Protein AF-A0A2N6VJ85-F1 (afdb_monomer_lite)

Radius of gyration: 22.38 Å; chains: 1; bounding box: 47×34×58 Å

Foldseek 3Di:
DAPDKDFDAALVGDGPDIDDDDDCVVVVVVVVVVSVVVCVVVVSDDDDDDPDDDDDDDDDPAAPFDDKDADPDPPRHPDIDTRRPGPD

Secondary structure (DSSP, 8-state):
-PSPEEEEE-TTS-EEEEEESS--HHHHHHHHHHHHHHHHHTT-S--SS-S--PPPP---S-SSEEEEEE--STT-TT-EEEEETT--

Sequence (88 aa):
LHPPTLALIDPEGYLVAKMSGEGHSKGITSLIEDLVEEHRAKGTLRSGNDPYVAPEPREGELFYPGKLIRLETAGHEGNILVGDSGHH

Organism: NCBI:txid170994

Structure (mmCIF, N/CA/C/O backbone):
data_AF-A0A2N6VJ85-F1
#
_entry.id   AF-A0A2N6VJ85-F1
#
loop_
_atom_site.group_PDB
_atom_site.id
_atom_site.type_symbol
_atom_site.label_atom_id
_atom_site.label_alt_id
_atom_site.label_comp_id
_atom_site.label_asym_id
_atom_site.label_entity_id
_atom_site.label_seq_id
_atom_site.pdbx_PDB_ins_code
_atom_site.Cartn_x
_atom_site.Cartn_y
_atom_site.Cartn_z
_atom_site.occupancy
_atom_site.B_iso_or_equiv
_atom_site.auth_seq_id
_atom_site.auth_comp_id
_atom_site.auth_asym_id
_atom_site.auth_atom_id
_atom_site.pdbx_PDB_model_num
ATOM 1 N N . LEU A 1 1 ? -7.894 15.515 -5.074 1.00 60.03 1 LEU A N 1
ATOM 2 C CA . LEU A 1 1 ? -7.226 14.520 -4.205 1.00 60.03 1 LEU A CA 1
ATOM 3 C C . LEU A 1 1 ? -6.036 13.996 -4.984 1.00 60.03 1 LEU A C 1
ATOM 5 O O . LEU A 1 1 ? -6.242 13.550 -6.106 1.00 60.03 1 LEU A O 1
ATOM 9 N N . HIS A 1 2 ? -4.820 14.131 -4.457 1.00 71.31 2 HIS A N 1
ATOM 10 C CA . HIS A 1 2 ? -3.651 13.525 -5.096 1.00 71.31 2 HIS A CA 1
ATOM 11 C C . HIS A 1 2 ? -3.676 12.019 -4.800 1.00 71.31 2 HIS A C 1
ATOM 13 O O . HIS A 1 2 ? -3.879 11.667 -3.633 1.00 71.31 2 HIS A O 1
ATOM 19 N N . PRO A 1 3 ? -3.546 11.139 -5.807 1.00 81.44 3 PRO A N 1
ATOM 20 C CA . PRO A 1 3 ? -3.356 9.718 -5.555 1.00 81.44 3 PRO A CA 1
ATOM 21 C C . PRO A 1 3 ? -1.996 9.489 -4.866 1.00 81.44 3 PRO A C 1
ATOM 23 O O . PRO A 1 3 ? -1.055 10.229 -5.156 1.00 81.44 3 PRO A O 1
ATOM 26 N N . PRO A 1 4 ? -1.874 8.488 -3.977 1.00 91.75 4 PRO A N 1
ATOM 27 C CA . PRO A 1 4 ? -2.945 7.662 -3.416 1.00 91.75 4 PRO A CA 1
ATOM 28 C C . PRO A 1 4 ? -3.745 8.382 -2.308 1.00 91.75 4 PRO A C 1
ATOM 30 O O . PRO A 1 4 ? -3.344 9.414 -1.775 1.00 91.75 4 PRO A O 1
ATOM 33 N N . THR A 1 5 ? -4.911 7.837 -1.950 1.00 93.06 5 THR A N 1
ATOM 34 C CA . THR A 1 5 ? -5.656 8.218 -0.737 1.00 93.06 5 THR A CA 1
ATOM 35 C C . THR A 1 5 ? -5.849 6.976 0.119 1.00 93.06 5 THR A C 1
ATOM 37 O O . THR A 1 5 ? -6.395 5.985 -0.358 1.00 93.06 5 THR A O 1
ATOM 40 N N . LEU A 1 6 ? -5.416 7.043 1.374 1.00 93.69 6 LEU A N 1
ATOM 41 C CA . LEU A 1 6 ? -5.617 5.996 2.369 1.00 93.69 6 LEU A CA 1
ATOM 42 C C . LEU A 1 6 ? -6.908 6.287 3.138 1.00 93.69 6 LEU A C 1
ATOM 44 O O . LEU A 1 6 ? -7.133 7.422 3.567 1.00 93.69 6 LEU A O 1
ATOM 48 N N . ALA A 1 7 ? -7.745 5.266 3.300 1.00 95.31 7 ALA A N 1
ATOM 49 C CA . ALA A 1 7 ? -8.955 5.287 4.110 1.00 95.31 7 ALA A CA 1
ATOM 50 C C . ALA A 1 7 ? -8.884 4.107 5.082 1.00 95.31 7 ALA A C 1
ATOM 52 O O . ALA A 1 7 ? -8.805 2.962 4.641 1.00 95.31 7 ALA A O 1
ATOM 53 N N . LEU A 1 8 ? -8.864 4.393 6.382 1.00 96.12 8 LEU A N 1
ATOM 54 C CA . LEU A 1 8 ? -8.774 3.371 7.420 1.00 96.12 8 LEU A CA 1
ATOM 55 C C . LEU A 1 8 ? -10.163 3.104 7.993 1.00 96.12 8 LEU A C 1
ATOM 57 O O . LEU A 1 8 ? -10.820 4.036 8.457 1.00 96.12 8 LEU A O 1
ATOM 61 N N . ILE A 1 9 ? -10.592 1.845 7.934 1.00 96.81 9 ILE A N 1
ATOM 62 C CA . ILE A 1 9 ? -11.886 1.377 8.431 1.00 96.81 9 ILE A CA 1
ATOM 63 C C . ILE A 1 9 ? -11.627 0.427 9.601 1.00 96.81 9 ILE A C 1
ATOM 65 O O . ILE A 1 9 ? -10.774 -0.454 9.486 1.00 96.81 9 ILE A O 1
ATOM 69 N N . ASP A 1 10 ? -12.330 0.618 10.712 1.00 96.81 10 ASP A N 1
ATOM 70 C CA . ASP A 1 10 ? -12.208 -0.242 11.890 1.00 96.81 10 ASP A CA 1
ATOM 71 C C . ASP A 1 10 ? -13.001 -1.570 11.743 1.00 96.81 10 ASP A C 1
ATOM 73 O O . ASP A 1 10 ? -13.795 -1.726 10.808 1.00 96.81 10 ASP A O 1
ATOM 77 N N . PRO A 1 11 ? -12.819 -2.557 12.645 1.00 95.81 11 PRO A N 1
ATOM 78 C CA . PRO A 1 11 ? -13.574 -3.818 12.621 1.00 95.81 11 PRO A CA 1
ATOM 79 C C . PRO A 1 11 ? -15.097 -3.679 12.753 1.00 95.81 11 PRO A C 1
ATOM 81 O O . PRO A 1 11 ? -15.827 -4.625 12.456 1.00 95.81 11 PRO A O 1
ATOM 84 N N . GLU A 1 12 ? -15.579 -2.528 13.214 1.00 95.88 12 GLU A N 1
ATOM 85 C CA . GLU A 1 12 ? -16.999 -2.227 13.395 1.00 95.88 12 GLU A CA 1
ATOM 86 C C . GLU A 1 12 ? -17.594 -1.526 12.154 1.00 95.88 12 GLU A C 1
ATOM 88 O O . GLU A 1 12 ? -18.810 -1.355 12.058 1.00 95.88 12 GLU A O 1
ATOM 93 N N . GLY A 1 13 ? -16.760 -1.212 11.154 1.00 96.12 13 GLY A N 1
ATOM 94 C CA . GLY A 1 13 ? -17.149 -0.672 9.854 1.00 96.12 13 GLY A CA 1
ATOM 95 C C . GLY A 1 13 ? -17.068 0.853 9.742 1.00 96.12 13 GLY A C 1
ATOM 96 O O . GLY A 1 13 ? -17.561 1.410 8.757 1.00 96.12 13 GLY A O 1
ATOM 97 N N . TYR A 1 14 ? -16.457 1.548 10.704 1.00 97.19 14 TYR A N 1
ATOM 98 C CA . TYR A 1 14 ? -16.360 3.008 10.704 1.00 97.19 14 TYR A CA 1
ATOM 99 C C . TYR A 1 14 ? -15.088 3.509 10.019 1.00 97.19 14 TYR A C 1
ATOM 101 O O . TYR A 1 14 ? -13.997 3.001 10.255 1.00 97.19 14 TYR A O 1
ATOM 109 N N . LEU A 1 15 ? -15.214 4.561 9.199 1.00 96.88 15 LEU A N 1
ATOM 110 C CA . LEU A 1 15 ? -14.067 5.296 8.657 1.00 96.88 15 LEU A CA 1
ATOM 111 C C . LEU A 1 15 ? -13.443 6.153 9.766 1.00 96.88 15 LEU A C 1
ATOM 113 O O . LEU A 1 15 ? -13.984 7.199 10.120 1.00 96.88 15 LEU A O 1
ATOM 117 N N . VAL A 1 16 ? -12.291 5.731 10.274 1.00 97.06 16 VAL A N 1
ATOM 118 C CA . VAL A 1 16 ? -11.625 6.358 11.427 1.00 97.06 16 VAL A CA 1
ATOM 119 C C . VAL A 1 16 ? -10.505 7.316 11.029 1.00 97.06 16 VAL A C 1
ATOM 121 O O . VAL A 1 16 ? -10.176 8.230 11.781 1.00 97.06 16 VAL A O 1
ATOM 124 N N . ALA A 1 17 ? -9.949 7.176 9.823 1.00 95.06 17 ALA A N 1
ATOM 125 C CA . ALA A 1 17 ? -8.982 8.131 9.291 1.00 95.06 17 ALA A CA 1
ATOM 126 C C . ALA A 1 17 ? -8.969 8.187 7.763 1.00 95.06 17 ALA A C 1
ATOM 128 O O . ALA A 1 17 ? -9.297 7.225 7.066 1.00 95.06 17 ALA A O 1
ATOM 129 N N . LYS A 1 18 ? -8.527 9.337 7.242 1.00 94.69 18 LYS A N 1
ATOM 130 C CA . LYS A 1 18 ? -8.290 9.573 5.817 1.00 94.69 18 LYS A CA 1
ATOM 131 C C . LYS A 1 18 ? -7.013 10.383 5.624 1.00 94.69 18 LYS A C 1
ATOM 133 O O . LYS A 1 18 ? -6.851 11.429 6.244 1.00 94.69 18 LYS A O 1
ATOM 138 N N . MET A 1 19 ? -6.143 9.940 4.721 1.00 92.94 19 MET A N 1
ATOM 139 C CA . MET A 1 19 ? -4.868 10.601 4.418 1.00 92.94 19 MET A CA 1
ATOM 140 C C . MET A 1 19 ? -4.706 10.707 2.897 1.00 92.94 19 MET A C 1
ATOM 142 O O . MET A 1 19 ? -4.964 9.741 2.182 1.00 92.94 19 MET A O 1
ATOM 146 N N . SER A 1 20 ? -4.322 11.878 2.381 1.00 92.50 20 SER A N 1
ATOM 147 C CA . SER A 1 20 ? -4.093 12.091 0.941 1.00 92.50 20 SER A CA 1
ATOM 148 C C . SER A 1 20 ? -2.601 12.213 0.651 1.00 92.50 20 SER A C 1
ATOM 150 O O . SER A 1 20 ? -1.881 12.869 1.405 1.00 92.50 20 SER A O 1
A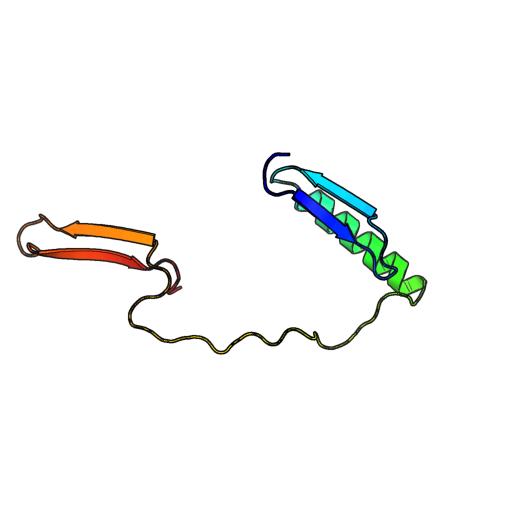TOM 152 N N . GLY A 1 21 ? -2.170 11.644 -0.473 1.00 90.88 21 GLY A N 1
ATOM 153 C CA . GLY A 1 21 ? -0.777 11.641 -0.904 1.00 90.88 21 GLY A CA 1
ATOM 154 C C . GLY A 1 21 ? 0.039 10.505 -0.287 1.00 90.88 21 GLY A C 1
ATOM 155 O O . GLY A 1 21 ? -0.472 9.662 0.450 1.00 90.88 21 GLY A O 1
ATOM 156 N N . GLU A 1 22 ? 1.323 10.485 -0.624 1.00 91.12 22 GLU A N 1
ATOM 157 C CA . GLU A 1 22 ? 2.298 9.512 -0.126 1.00 91.12 22 GLU A CA 1
ATOM 158 C C . GLU A 1 22 ? 2.936 9.964 1.203 1.00 91.12 22 GLU A C 1
ATOM 160 O O . GLU A 1 22 ? 2.737 11.092 1.652 1.00 91.12 22 GLU A O 1
ATOM 165 N N . GLY A 1 23 ? 3.733 9.089 1.831 1.00 90.50 23 GLY A N 1
ATOM 166 C CA . GLY A 1 23 ? 4.591 9.455 2.972 1.00 90.50 23 GLY A CA 1
ATOM 167 C C . GLY A 1 23 ? 3.976 9.298 4.368 1.00 90.50 23 GLY A C 1
ATOM 168 O O . GLY A 1 23 ? 4.580 9.708 5.355 1.00 90.50 23 GLY A O 1
ATOM 169 N N . HIS A 1 24 ? 2.810 8.665 4.482 1.00 90.75 24 HIS A N 1
ATOM 170 C CA . HIS A 1 24 ? 2.067 8.540 5.745 1.00 90.75 24 HIS A CA 1
ATOM 171 C C . HIS A 1 24 ? 2.421 7.310 6.594 1.00 90.75 24 HIS A C 1
ATOM 173 O O . HIS A 1 24 ? 1.733 7.040 7.575 1.00 90.75 24 HIS A O 1
ATOM 179 N N . SER A 1 25 ? 3.478 6.566 6.246 1.00 90.12 25 SER A N 1
ATOM 180 C CA . SER A 1 25 ? 3.796 5.251 6.834 1.00 90.12 25 SER A CA 1
ATOM 181 C C . SER A 1 25 ? 3.841 5.260 8.362 1.00 90.12 25 SER A C 1
ATOM 183 O O . SER A 1 25 ? 3.134 4.492 8.998 1.00 90.12 25 SER A O 1
ATOM 185 N N . LYS A 1 26 ? 4.601 6.175 8.971 1.00 90.25 26 LYS A N 1
ATOM 186 C CA . LYS A 1 26 ? 4.704 6.250 10.437 1.00 90.25 26 LYS A CA 1
ATOM 187 C C . LYS A 1 26 ? 3.362 6.555 11.103 1.00 90.25 26 LYS A C 1
ATOM 189 O O . LYS A 1 26 ? 3.026 5.933 12.100 1.00 90.25 26 LYS A O 1
ATOM 194 N N . GLY A 1 27 ? 2.603 7.499 10.541 1.00 89.50 27 GLY A N 1
ATOM 195 C CA . GLY A 1 27 ? 1.313 7.908 11.098 1.00 89.50 27 GLY A CA 1
ATOM 196 C C . GLY A 1 27 ? 0.264 6.802 11.008 1.00 89.50 27 GLY A C 1
ATOM 197 O O . GLY A 1 27 ? -0.468 6.581 11.967 1.00 89.50 27 GLY A O 1
ATOM 198 N N . ILE A 1 28 ? 0.216 6.079 9.884 1.00 93.94 28 ILE A N 1
ATOM 199 C CA . ILE A 1 28 ? -0.730 4.973 9.723 1.00 93.94 28 ILE A CA 1
ATOM 200 C C . ILE A 1 28 ? -0.339 3.752 10.561 1.00 93.94 28 ILE A C 1
ATOM 202 O O . ILE A 1 28 ? -1.228 3.097 11.090 1.00 93.94 28 ILE A O 1
ATOM 206 N N . THR A 1 29 ? 0.958 3.468 10.739 1.00 95.50 29 THR A N 1
ATOM 207 C CA . THR A 1 29 ? 1.417 2.368 11.602 1.00 95.50 29 THR A CA 1
ATOM 208 C C . THR A 1 29 ? 0.959 2.565 13.042 1.00 95.50 29 THR A C 1
ATOM 210 O O . THR A 1 29 ? 0.279 1.688 13.562 1.00 95.50 29 THR A O 1
ATOM 213 N N . SER A 1 30 ? 1.244 3.720 13.651 1.00 95.81 30 SER A N 1
ATOM 214 C CA . SER A 1 30 ? 0.830 3.976 15.038 1.00 95.81 30 SER A CA 1
ATOM 215 C C . SER A 1 30 ? -0.690 3.934 15.203 1.00 95.81 30 SER A C 1
ATOM 217 O O . SER A 1 30 ? -1.190 3.326 16.139 1.00 95.81 30 SER A O 1
ATOM 219 N N . LEU A 1 31 ? -1.441 4.492 14.247 1.00 95.69 31 LEU A N 1
ATOM 220 C CA . LEU A 1 31 ? -2.903 4.444 14.285 1.00 95.69 31 LEU A CA 1
ATOM 221 C C . LEU A 1 31 ? -3.454 3.009 14.206 1.00 95.69 31 LEU A C 1
ATOM 223 O O . LEU A 1 31 ? -4.433 2.686 14.873 1.00 95.69 31 LEU A O 1
ATOM 227 N N . ILE A 1 32 ? -2.847 2.147 13.383 1.00 96.56 32 ILE A N 1
ATOM 228 C CA . ILE A 1 32 ? -3.230 0.733 13.295 1.00 96.56 32 ILE A CA 1
ATOM 229 C C . ILE A 1 32 ? -2.921 0.009 14.608 1.00 96.56 32 ILE A C 1
ATOM 231 O O . ILE A 1 32 ? -3.746 -0.783 15.055 1.00 96.56 32 ILE A O 1
ATOM 235 N N . GLU A 1 33 ? -1.760 0.260 15.217 1.00 96.94 33 GLU A N 1
ATOM 236 C CA . GLU A 1 33 ? -1.369 -0.347 16.496 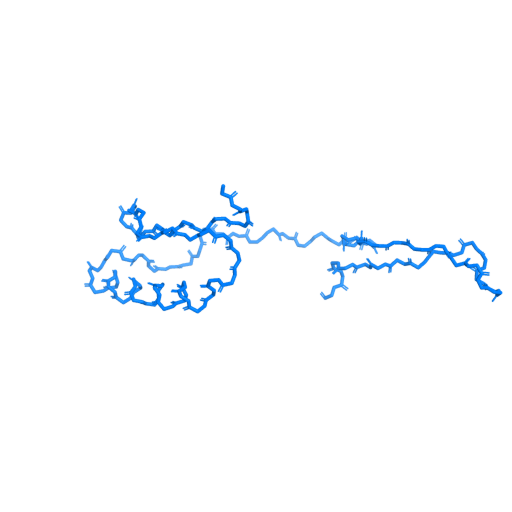1.00 96.94 33 GLU A CA 1
ATOM 237 C C . GLU A 1 33 ? -2.382 -0.007 17.599 1.00 96.94 33 GLU A C 1
ATOM 239 O O . GLU A 1 33 ? -2.924 -0.923 18.223 1.00 96.94 33 GLU A O 1
ATOM 244 N N . ASP A 1 34 ? -2.732 1.274 17.741 1.00 96.88 34 ASP A N 1
ATOM 245 C CA . ASP A 1 34 ? -3.717 1.750 18.719 1.00 96.88 34 ASP A CA 1
ATOM 246 C C . ASP A 1 34 ? -5.101 1.106 18.500 1.00 96.88 34 ASP A C 1
ATOM 248 O O . ASP A 1 34 ? -5.719 0.591 19.435 1.00 96.88 34 ASP A O 1
ATOM 252 N N . LEU A 1 35 ? -5.580 1.064 17.249 1.00 97.12 35 LEU A N 1
ATOM 253 C CA . LEU A 1 35 ? -6.865 0.438 16.911 1.00 97.12 35 LEU A CA 1
ATOM 254 C C . LEU A 1 35 ? -6.854 -1.070 17.179 1.00 97.12 35 LEU A C 1
ATOM 256 O O . LEU A 1 35 ? -7.848 -1.636 17.633 1.00 97.12 35 LEU A O 1
ATOM 260 N N . VAL A 1 36 ? -5.739 -1.751 16.912 1.00 96.31 36 VAL A N 1
ATOM 261 C CA . VAL A 1 36 ? -5.613 -3.178 17.217 1.00 96.31 36 VAL A CA 1
ATOM 262 C C . VAL A 1 36 ? -5.720 -3.415 18.722 1.00 96.31 36 VAL A C 1
ATOM 264 O O . VAL A 1 36 ? -6.426 -4.340 19.127 1.00 96.31 36 VAL A O 1
ATOM 267 N N . GLU A 1 37 ? -5.067 -2.605 19.556 1.00 97.50 37 GLU A N 1
ATOM 268 C CA . GLU A 1 37 ? -5.187 -2.711 21.013 1.00 97.50 37 GLU A CA 1
ATOM 269 C C . GLU A 1 37 ? -6.621 -2.437 21.490 1.00 97.50 37 GLU A C 1
ATOM 271 O O . GLU A 1 37 ? -7.194 -3.249 22.226 1.00 97.50 37 GLU A O 1
ATOM 276 N N . GLU A 1 38 ? -7.236 -1.354 21.010 1.00 97.44 38 GLU A N 1
ATOM 277 C CA . GLU A 1 38 ? -8.607 -0.967 21.346 1.00 97.44 38 GLU A CA 1
ATOM 278 C C . GLU A 1 38 ? -9.618 -2.068 20.991 1.00 97.44 38 GLU A C 1
ATOM 280 O O . GLU A 1 38 ? -10.403 -2.509 21.836 1.00 97.44 38 GLU A O 1
ATOM 285 N N . HIS A 1 39 ? -9.592 -2.561 19.752 1.00 97.56 39 HIS A N 1
ATOM 286 C CA . HIS A 1 39 ? -10.566 -3.543 19.278 1.00 97.56 39 HIS A CA 1
ATOM 287 C C . HIS A 1 39 ? -10.303 -4.958 19.814 1.00 97.56 39 HIS A C 1
ATOM 289 O O . HIS A 1 39 ? -11.237 -5.763 19.899 1.00 97.56 39 HIS A O 1
ATOM 295 N N . ARG A 1 40 ? -9.074 -5.272 20.255 1.00 95.81 40 ARG A N 1
ATOM 296 C CA . ARG A 1 40 ? -8.810 -6.471 21.071 1.00 95.81 40 ARG A CA 1
ATOM 297 C C . ARG A 1 40 ? -9.476 -6.361 22.434 1.00 95.81 40 ARG A C 1
ATOM 299 O O . ARG A 1 40 ? -10.160 -7.298 22.835 1.00 95.81 40 ARG A O 1
ATOM 306 N N . ALA A 1 41 ? -9.312 -5.230 23.120 1.00 97.00 41 ALA A N 1
ATOM 307 C CA . ALA A 1 41 ? -9.911 -5.009 24.435 1.00 97.00 41 ALA A CA 1
ATOM 308 C C . ALA A 1 41 ? -11.448 -5.023 24.382 1.00 97.00 41 ALA A C 1
ATOM 310 O O . ALA A 1 41 ? -12.092 -5.591 25.263 1.00 97.00 41 ALA A O 1
ATOM 311 N N . LYS A 1 42 ? -12.041 -4.465 23.319 1.00 96.62 42 LYS A N 1
ATOM 312 C CA . LYS A 1 42 ? -13.492 -4.513 23.067 1.00 96.62 42 LYS A CA 1
ATOM 313 C C . LYS A 1 42 ? -14.008 -5.892 22.641 1.00 96.62 42 LYS A C 1
ATOM 315 O O . LYS A 1 42 ? -15.215 -6.119 22.667 1.00 96.62 42 LYS A O 1
ATOM 320 N N . GLY A 1 43 ? -13.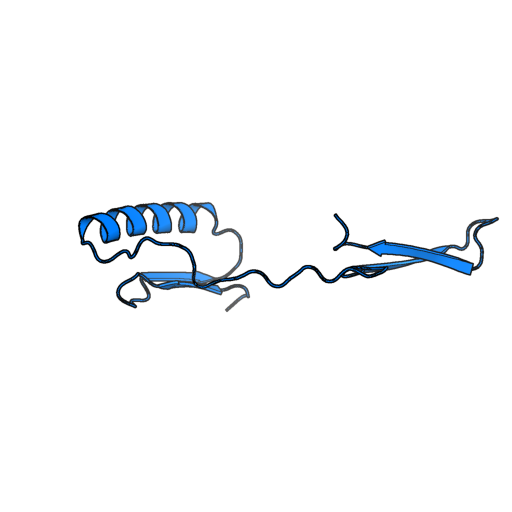130 -6.797 22.204 1.00 96.12 43 GLY A N 1
ATOM 321 C CA . GLY A 1 43 ? -13.517 -8.082 21.615 1.00 96.12 43 GLY A CA 1
ATO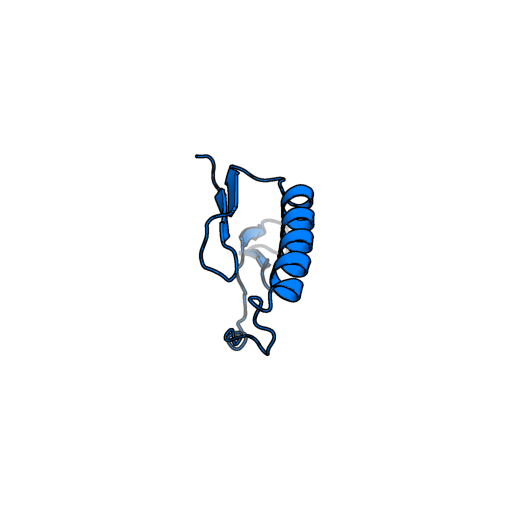M 322 C C . GLY A 1 43 ? -14.153 -7.968 20.222 1.00 96.12 43 GLY A C 1
ATOM 323 O O . GLY A 1 43 ? -14.781 -8.920 19.762 1.00 96.12 43 GLY A O 1
ATOM 324 N N . THR A 1 44 ? -14.007 -6.824 19.547 1.00 96.06 44 THR A N 1
ATOM 325 C CA . THR A 1 44 ? -14.544 -6.583 18.196 1.00 96.06 44 THR A CA 1
ATOM 326 C C . THR A 1 44 ? -13.548 -6.941 17.092 1.00 96.06 44 THR A C 1
ATOM 328 O O . THR A 1 44 ? -13.944 -7.137 15.943 1.00 96.06 44 THR A O 1
ATOM 331 N N . LEU A 1 45 ? -12.264 -7.120 17.424 1.00 93.56 45 LEU A N 1
ATOM 332 C CA . LEU A 1 45 ? -11.259 -7.610 16.484 1.00 93.56 45 LEU A CA 1
ATOM 333 C C . LEU A 1 45 ? -11.356 -9.134 16.310 1.00 93.56 45 LEU A C 1
ATOM 335 O O . LEU A 1 45 ? -11.078 -9.896 17.237 1.00 93.56 45 LEU A O 1
ATOM 339 N N . ARG A 1 46 ? -11.682 -9.594 15.096 1.00 88.19 46 ARG A N 1
ATOM 340 C CA . ARG A 1 46 ? -11.587 -11.018 14.741 1.00 88.19 46 ARG A CA 1
ATOM 341 C C . ARG A 1 46 ? -10.134 -11.412 14.472 1.00 88.19 46 ARG A C 1
ATOM 343 O O . ARG A 1 46 ? -9.467 -10.784 13.657 1.00 88.19 46 ARG A O 1
ATOM 350 N N . SER A 1 47 ? -9.674 -12.486 15.107 1.00 79.81 47 SER A N 1
ATOM 351 C CA . SER A 1 47 ? -8.389 -13.139 14.834 1.00 79.81 47 SER A CA 1
ATOM 352 C C . SER A 1 47 ? -8.613 -14.507 14.176 1.00 79.81 47 SER A C 1
ATOM 354 O O . SER A 1 47 ? -9.538 -15.235 14.534 1.00 79.81 47 SER A O 1
ATOM 356 N N . GLY A 1 48 ? -7.796 -14.856 13.181 1.00 78.69 48 GLY A N 1
ATOM 357 C CA . GLY A 1 48 ? -7.903 -16.109 12.426 1.00 78.69 48 GLY A CA 1
ATOM 358 C C . GLY A 1 48 ? -7.066 -16.083 11.145 1.00 78.69 48 GLY A C 1
ATOM 359 O O . GLY A 1 48 ? -6.488 -15.048 10.819 1.00 78.69 48 GLY A O 1
ATOM 360 N N . ASN A 1 49 ? -6.998 -17.213 10.432 1.00 70.12 49 ASN A N 1
ATOM 361 C CA . ASN A 1 49 ? -6.361 -17.259 9.113 1.00 70.12 49 ASN A CA 1
ATOM 362 C C . ASN A 1 49 ? -7.210 -16.511 8.076 1.00 70.12 49 ASN A C 1
ATOM 364 O O . ASN A 1 49 ? -8.440 -16.586 8.082 1.00 70.12 49 ASN A O 1
ATOM 368 N N . ASP A 1 50 ? -6.503 -15.780 7.225 1.00 66.44 50 ASP A N 1
ATOM 369 C CA . ASP A 1 50 ? -7.004 -14.825 6.241 1.00 66.44 50 ASP A CA 1
ATOM 370 C C . ASP A 1 50 ? -7.952 -15.482 5.208 1.00 66.44 50 ASP A C 1
ATOM 372 O O . ASP A 1 50 ? -7.690 -16.611 4.782 1.00 66.44 50 ASP A O 1
ATOM 376 N N . PRO A 1 51 ? -9.037 -14.815 4.757 1.00 75.56 51 PRO A N 1
ATOM 377 C CA . PRO A 1 51 ? -9.745 -15.210 3.536 1.00 75.56 51 PRO A CA 1
ATOM 378 C C . PRO A 1 51 ? -8.873 -15.134 2.273 1.00 75.56 51 PRO A C 1
ATOM 380 O O . PRO A 1 51 ? -9.226 -15.749 1.264 1.00 75.56 51 PRO A O 1
ATOM 383 N N . TYR A 1 52 ? -7.776 -14.369 2.284 1.00 81.88 52 TYR A N 1
ATOM 384 C CA . TYR A 1 52 ? -6.899 -14.265 1.125 1.00 81.88 52 TYR A CA 1
ATOM 385 C C . TYR A 1 52 ? -6.079 -15.542 0.906 1.00 81.88 52 TYR A C 1
ATOM 387 O O . TYR A 1 52 ? -5.267 -15.948 1.736 1.00 81.88 52 TYR A O 1
ATOM 395 N N . VAL A 1 53 ? -6.246 -16.131 -0.277 1.00 85.19 53 VAL A N 1
ATOM 396 C CA . VAL A 1 53 ? -5.376 -17.180 -0.812 1.00 85.19 53 VAL A CA 1
ATOM 397 C C . VAL A 1 53 ? -4.612 -16.566 -1.974 1.00 85.19 53 VAL A C 1
ATOM 399 O O . VAL A 1 53 ? -5.220 -16.143 -2.960 1.00 85.19 53 VAL A O 1
ATOM 402 N N . ALA A 1 54 ? -3.286 -16.488 -1.851 1.00 82.94 54 ALA A N 1
ATOM 403 C CA . ALA A 1 54 ? -2.455 -16.009 -2.945 1.00 82.94 54 ALA A CA 1
ATOM 404 C C . ALA A 1 54 ? -2.647 -16.914 -4.177 1.00 82.94 54 ALA A C 1
ATOM 406 O O . ALA A 1 54 ? -2.661 -18.137 -4.026 1.00 82.94 54 ALA A O 1
ATOM 407 N N . PRO A 1 55 ? -2.813 -16.350 -5.386 1.00 83.94 55 PRO A N 1
ATOM 408 C CA . PRO A 1 55 ? -2.842 -17.158 -6.595 1.00 83.94 55 PRO A CA 1
ATOM 409 C C . PRO A 1 55 ? -1.480 -17.820 -6.822 1.00 83.94 55 PRO A C 1
ATOM 411 O O . PRO A 1 55 ? -0.444 -17.237 -6.497 1.00 83.94 55 PRO A O 1
ATOM 414 N N . GLU A 1 56 ? -1.492 -19.013 -7.422 1.00 87.56 56 GLU A N 1
ATOM 415 C CA . GLU A 1 56 ? -0.265 -19.700 -7.835 1.00 87.56 56 GLU A CA 1
ATOM 416 C C . GLU A 1 56 ? 0.587 -18.786 -8.735 1.00 87.56 56 GLU A C 1
ATOM 418 O O . GLU A 1 56 ? 0.039 -18.138 -9.644 1.00 87.56 56 GLU A O 1
ATOM 423 N N . PRO A 1 57 ? 1.914 -18.720 -8.516 1.00 80.50 57 PRO A N 1
ATOM 424 C CA . PRO A 1 57 ? 2.813 -17.993 -9.398 1.00 80.50 57 PRO A CA 1
ATOM 425 C C . PRO A 1 57 ? 2.657 -18.472 -10.845 1.00 80.50 57 PRO A C 1
ATOM 427 O O . PRO A 1 57 ? 2.609 -19.670 -11.122 1.00 80.50 57 PRO A O 1
ATOM 430 N N . ARG A 1 58 ? 2.586 -17.534 -11.794 1.00 78.25 58 ARG A N 1
ATOM 431 C CA . ARG A 1 58 ? 2.698 -17.873 -13.217 1.00 78.25 58 ARG A CA 1
ATOM 432 C C . ARG A 1 58 ? 4.164 -17.843 -13.608 1.00 78.25 58 ARG A C 1
ATOM 434 O O . ARG A 1 58 ? 4.738 -16.762 -13.686 1.00 78.25 58 ARG A O 1
ATOM 441 N N . GLU A 1 59 ? 4.728 -19.009 -13.892 1.00 79.44 59 GLU A N 1
ATOM 442 C CA . GLU A 1 59 ? 6.034 -19.096 -14.540 1.00 79.44 59 GLU A CA 1
ATOM 443 C C . GLU A 1 59 ? 5.920 -18.712 -16.022 1.00 79.44 59 GLU A C 1
ATOM 445 O O . GLU A 1 59 ? 4.974 -19.088 -16.720 1.00 79.44 59 GLU A O 1
ATOM 450 N N . GLY A 1 60 ? 6.892 -17.944 -16.500 1.00 86.31 60 GLY A N 1
ATOM 451 C CA . GLY A 1 60 ? 7.032 -17.536 -17.891 1.00 86.31 60 GLY A CA 1
ATOM 452 C C . GLY A 1 60 ? 8.461 -17.075 -18.154 1.00 86.31 60 GLY A C 1
ATOM 453 O O . GLY A 1 60 ? 9.234 -16.883 -17.223 1.00 86.31 60 GLY A O 1
ATOM 454 N N . GLU A 1 61 ? 8.827 -16.889 -19.421 1.00 91.75 61 GLU A N 1
ATOM 455 C CA . GLU A 1 61 ? 10.184 -16.437 -19.772 1.00 91.75 61 GLU A CA 1
ATOM 456 C C . GLU A 1 61 ? 10.478 -15.001 -19.301 1.00 91.75 61 GLU A C 1
ATOM 458 O O . GLU A 1 61 ? 11.635 -14.660 -19.093 1.00 91.75 61 GLU A O 1
ATOM 463 N N . LEU A 1 62 ? 9.438 -14.175 -19.113 1.00 91.25 62 LEU A N 1
ATOM 464 C CA . LEU A 1 62 ? 9.506 -12.806 -18.586 1.00 91.25 62 LEU A CA 1
ATOM 465 C C . LEU A 1 62 ? 8.367 -12.569 -17.584 1.00 91.25 62 LEU A C 1
ATOM 467 O O . LEU A 1 62 ? 7.266 -13.101 -17.763 1.00 91.25 62 LEU A O 1
ATOM 471 N N . PHE A 1 63 ? 8.591 -11.712 -16.587 1.00 92.38 63 PHE A N 1
ATOM 472 C CA . PHE A 1 63 ? 7.603 -11.385 -15.560 1.00 92.38 63 PHE A CA 1
ATOM 473 C C . PHE A 1 63 ? 7.613 -9.879 -15.307 1.00 92.38 63 PHE A C 1
ATOM 475 O O . PHE A 1 63 ? 8.490 -9.330 -14.651 1.00 92.38 63 PHE A O 1
ATOM 482 N N . TYR A 1 64 ? 6.619 -9.188 -15.870 1.00 91.19 64 TYR A N 1
ATOM 483 C CA . TYR A 1 64 ? 6.501 -7.724 -15.840 1.00 91.19 64 TYR A CA 1
ATOM 484 C C . TYR A 1 64 ? 7.767 -6.972 -16.324 1.00 91.19 64 TYR A C 1
ATOM 486 O O . TYR A 1 64 ? 8.309 -6.138 -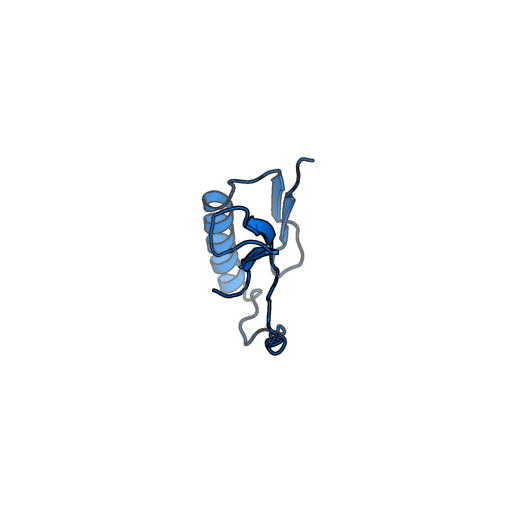15.589 1.00 91.19 64 TYR A O 1
ATOM 494 N N . PRO A 1 65 ? 8.241 -7.209 -17.567 1.00 93.25 65 PRO A N 1
ATOM 495 C CA . PRO A 1 65 ? 9.382 -6.482 -18.115 1.00 93.25 65 PRO A CA 1
ATOM 496 C C . PRO A 1 65 ? 9.051 -4.992 -18.264 1.00 93.25 65 PRO A C 1
ATOM 498 O O . PRO A 1 65 ? 8.146 -4.606 -19.004 1.00 93.25 65 PRO A O 1
ATOM 501 N N . GLY A 1 66 ? 9.789 -4.141 -17.551 1.00 95.44 66 GLY A N 1
ATOM 502 C CA . GLY A 1 66 ? 9.507 -2.705 -17.477 1.00 95.44 66 GLY A CA 1
ATOM 503 C C . GLY A 1 66 ? 10.266 -1.863 -18.501 1.00 95.44 66 GLY A C 1
ATOM 504 O O . GLY A 1 66 ? 9.880 -0.724 -18.769 1.00 95.44 66 GLY A O 1
ATOM 505 N N . LYS A 1 67 ? 11.374 -2.380 -19.052 1.00 96.38 67 LYS A N 1
ATOM 506 C CA . LYS A 1 67 ? 12.263 -1.646 -19.968 1.00 96.38 67 LYS A CA 1
ATOM 507 C C . LYS A 1 67 ? 12.906 -2.574 -20.991 1.00 96.38 67 LYS A C 1
ATOM 509 O O . LYS A 1 67 ? 13.261 -3.700 -20.657 1.00 96.38 67 LYS A O 1
ATOM 514 N N . LEU A 1 68 ? 13.112 -2.071 -22.207 1.00 96.06 68 LEU A N 1
ATOM 515 C CA . LEU A 1 68 ? 13.833 -2.758 -23.277 1.00 96.06 68 LEU A CA 1
ATOM 516 C C . LEU A 1 68 ? 14.719 -1.755 -24.018 1.00 96.06 68 LEU A C 1
ATOM 518 O O . LEU A 1 68 ? 14.270 -0.649 -24.318 1.00 96.06 68 LEU A O 1
ATOM 522 N N . ILE A 1 69 ? 15.951 -2.145 -24.341 1.00 95.88 69 ILE A N 1
ATOM 523 C CA . ILE A 1 69 ? 16.829 -1.382 -25.238 1.00 95.88 69 ILE A CA 1
ATOM 524 C C . ILE A 1 69 ? 17.458 -2.313 -26.270 1.00 95.88 69 ILE A C 1
ATOM 526 O O . ILE A 1 69 ? 17.817 -3.446 -25.954 1.00 95.88 69 ILE A O 1
ATOM 530 N N . ARG A 1 70 ? 17.608 -1.842 -27.509 1.00 95.31 70 ARG A N 1
ATOM 531 C CA . ARG A 1 70 ? 18.352 -2.577 -28.536 1.00 95.31 70 ARG A CA 1
ATOM 532 C C . ARG A 1 70 ? 19.846 -2.353 -28.338 1.00 95.31 70 ARG A C 1
ATOM 534 O O . ARG A 1 70 ? 20.264 -1.233 -28.057 1.00 95.31 70 ARG A O 1
ATOM 541 N N . LEU A 1 71 ? 20.639 -3.407 -28.493 1.00 95.00 71 LEU A N 1
ATOM 542 C CA . LEU A 1 71 ? 22.090 -3.303 -28.447 1.00 95.00 71 LEU A CA 1
ATOM 543 C C . LEU A 1 71 ? 22.634 -2.974 -29.840 1.00 95.00 71 LEU A C 1
ATOM 545 O O . LEU A 1 71 ? 22.341 -3.655 -30.824 1.00 95.00 71 LEU A O 1
ATOM 549 N N . GLU A 1 72 ? 23.428 -1.908 -29.896 1.00 92.69 72 GLU A N 1
ATOM 550 C CA . GLU A 1 72 ? 24.138 -1.441 -31.097 1.00 92.69 72 GLU A CA 1
ATOM 551 C C . GLU A 1 72 ? 25.659 -1.631 -30.973 1.00 92.69 72 GLU A C 1
ATOM 553 O O . GLU A 1 72 ? 26.425 -1.226 -31.843 1.00 92.69 72 GLU A O 1
ATOM 558 N N . THR A 1 73 ? 26.118 -2.233 -29.875 1.00 92.81 73 THR A N 1
ATOM 559 C CA . THR A 1 73 ? 27.536 -2.496 -29.626 1.00 92.81 73 THR A CA 1
ATOM 560 C C . THR A 1 73 ? 28.038 -3.648 -30.487 1.00 92.81 73 THR A C 1
ATOM 562 O O . THR A 1 73 ? 27.334 -4.648 -30.646 1.00 92.81 73 THR A O 1
ATOM 565 N N . ALA A 1 74 ? 29.280 -3.534 -30.965 1.00 90.94 74 ALA A N 1
ATOM 566 C CA . ALA A 1 74 ? 29.917 -4.539 -31.809 1.00 90.94 74 ALA A CA 1
ATOM 567 C C . ALA A 1 74 ? 29.869 -5.945 -31.181 1.00 90.94 74 ALA A C 1
ATOM 569 O O . ALA A 1 74 ? 30.258 -6.117 -30.025 1.00 90.94 74 ALA A O 1
ATOM 570 N N . GLY A 1 75 ? 29.401 -6.940 -31.938 1.00 91.69 75 GLY A N 1
ATOM 571 C CA . GLY A 1 75 ? 29.243 -8.329 -31.486 1.00 91.69 75 GLY A CA 1
ATOM 572 C C . GLY A 1 75 ? 27.915 -8.638 -30.781 1.00 91.69 75 GLY A C 1
ATOM 573 O O . GLY A 1 75 ? 27.688 -9.777 -30.372 1.00 91.69 75 GLY A O 1
ATOM 574 N N . HIS A 1 76 ? 27.029 -7.652 -30.642 1.00 90.75 76 HIS A N 1
ATOM 575 C CA . HIS A 1 76 ? 25.692 -7.810 -30.063 1.00 90.75 76 HIS A CA 1
ATOM 576 C C . HIS A 1 76 ? 24.594 -7.190 -30.937 1.00 90.75 76 HIS A C 1
ATOM 578 O O . HIS A 1 76 ? 23.475 -6.969 -30.467 1.00 90.75 76 HIS A O 1
ATOM 584 N N . GLU A 1 77 ? 24.892 -6.903 -32.203 1.00 93.75 77 GLU A N 1
ATOM 585 C CA . GLU A 1 77 ? 23.961 -6.285 -33.136 1.00 93.75 77 GLU A CA 1
ATOM 586 C C . GLU A 1 77 ? 22.703 -7.146 -33.291 1.00 93.75 77 GLU A C 1
ATOM 588 O O . GLU A 1 77 ? 22.752 -8.311 -33.678 1.00 93.75 77 GLU A O 1
ATOM 593 N N . GLY A 1 78 ? 21.547 -6.552 -32.995 1.00 87.50 78 GLY A N 1
ATOM 594 C CA . GLY A 1 78 ? 20.255 -7.233 -33.090 1.00 87.50 78 GLY A CA 1
ATOM 595 C C . GLY A 1 78 ? 19.745 -7.829 -31.780 1.00 87.50 78 GLY A C 1
ATOM 596 O O . GLY A 1 78 ? 18.561 -8.155 -31.716 1.00 87.50 78 GLY A O 1
ATOM 597 N N . ASN A 1 79 ? 20.567 -7.870 -30.729 1.00 95.12 79 ASN A N 1
ATOM 598 C CA . ASN A 1 79 ? 20.123 -8.270 -29.396 1.00 95.12 79 ASN A CA 1
ATOM 599 C C . ASN A 1 79 ? 19.308 -7.161 -28.711 1.00 95.12 79 ASN A C 1
ATOM 601 O O . ASN A 1 79 ? 19.434 -5.972 -29.025 1.00 95.12 79 ASN A O 1
ATOM 605 N N . ILE A 1 80 ? 18.489 -7.555 -27.733 1.00 94.94 80 ILE A N 1
ATOM 606 C CA . ILE A 1 80 ? 17.724 -6.653 -26.866 1.00 94.94 80 ILE A CA 1
ATOM 607 C C . ILE A 1 80 ? 18.107 -6.945 -25.417 1.00 94.94 80 ILE A C 1
ATOM 609 O O . ILE A 1 80 ? 18.099 -8.097 -24.992 1.00 94.94 80 ILE A O 1
ATOM 613 N N . LEU A 1 81 ? 18.421 -5.899 -24.656 1.00 94.00 81 LEU A N 1
ATOM 614 C CA . LEU A 1 81 ? 18.558 -5.976 -23.207 1.00 94.00 81 LEU A CA 1
ATOM 615 C C . LEU A 1 81 ? 17.200 -5.680 -22.568 1.00 94.00 81 LEU A C 1
ATOM 617 O O . LEU A 1 81 ? 16.602 -4.632 -22.832 1.00 94.00 81 LEU A O 1
ATOM 621 N N . VAL A 1 82 ? 16.730 -6.598 -21.726 1.00 95.25 82 VAL A N 1
ATOM 622 C CA . VAL A 1 82 ? 15.421 -6.526 -21.067 1.00 95.25 82 VAL A CA 1
ATOM 623 C C . VAL A 1 82 ? 15.612 -6.301 -19.569 1.00 95.25 82 VAL A C 1
ATOM 625 O O . VAL A 1 82 ? 16.331 -7.040 -18.905 1.00 95.25 82 VAL A O 1
ATOM 628 N N . GLY A 1 83 ? 14.963 -5.266 -19.036 1.00 94.94 83 GLY A N 1
ATOM 629 C CA . GLY A 1 83 ? 14.813 -5.046 -17.601 1.00 94.94 83 GLY A CA 1
ATOM 630 C C . GLY A 1 83 ? 13.588 -5.796 -17.093 1.00 94.94 83 GLY A C 1
ATOM 631 O O . GLY A 1 83 ? 12.484 -5.247 -17.092 1.00 94.94 83 GLY A O 1
ATOM 632 N N . ASP A 1 84 ? 13.790 -7.044 -16.690 1.00 93.94 84 ASP A N 1
ATOM 633 C CA . ASP A 1 84 ? 12.737 -7.973 -16.280 1.00 93.94 84 ASP A CA 1
ATOM 634 C C . ASP A 1 84 ? 12.349 -7.796 -14.800 1.00 93.94 84 ASP A 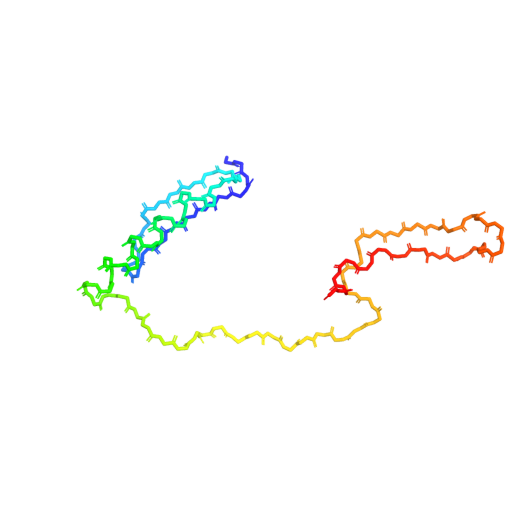C 1
ATOM 636 O O . ASP A 1 84 ? 12.746 -8.556 -13.923 1.00 93.94 84 ASP A O 1
ATOM 640 N N . SER A 1 85 ? 11.656 -6.693 -14.496 1.00 92.69 85 SER A N 1
ATOM 641 C CA . SER A 1 85 ? 11.520 -6.161 -13.128 1.00 92.69 85 SER A CA 1
ATOM 642 C C . SER A 1 85 ? 10.773 -7.066 -12.149 1.00 92.69 85 SER A C 1
ATOM 644 O O . SER A 1 85 ? 10.963 -6.937 -10.940 1.00 92.69 85 SER A O 1
ATOM 646 N N . GLY A 1 86 ? 9.914 -7.954 -12.636 1.00 86.19 86 GLY A N 1
ATOM 647 C CA . GLY A 1 86 ? 9.197 -8.887 -11.781 1.00 86.19 86 GLY A CA 1
ATOM 648 C C . GLY A 1 86 ? 9.978 -10.162 -11.458 1.00 86.19 86 GLY A C 1
ATOM 649 O O . GLY A 1 86 ? 9.618 -10.817 -10.488 1.00 86.19 86 GLY A O 1
ATOM 650 N N . HIS A 1 87 ? 11.030 -10.519 -12.198 1.00 86.12 87 HIS A N 1
ATOM 651 C CA . HIS A 1 87 ? 11.836 -11.712 -11.908 1.00 86.12 87 HIS A CA 1
ATOM 652 C C . HIS A 1 87 ? 12.955 -11.410 -10.887 1.00 86.12 87 HIS A C 1
ATOM 654 O O . HIS A 1 87 ? 14.131 -11.346 -11.249 1.00 86.12 87 HIS A O 1
ATOM 660 N N . HIS A 1 88 ? 12.582 -11.206 -9.615 1.00 71.25 88 HIS A N 1
ATOM 661 C CA . HIS A 1 88 ? 13.491 -10.992 -8.474 1.00 71.25 88 HIS A CA 1
ATOM 662 C C . HIS A 1 88 ? 13.150 -11.864 -7.261 1.00 71.25 88 HIS A C 1
ATOM 664 O O . HIS A 1 88 ? 11.991 -12.324 -7.165 1.00 71.25 88 HIS A O 1
#

pLDDT: mean 90.67, std 7.7, range [60.03, 97.56]